Protein AF-A0AAP0FZ82-F1 (afdb_monomer)

Solvent-accessible surface area (backbone atoms only — not comparable to full-atom values): 8648 Å² total; per-residue (Å²): 128,71,65,62,71,66,47,50,62,58,48,31,71,74,72,40,63,65,77,83,71,50,60,62,66,57,53,56,48,50,56,53,50,60,71,28,46,78,39,80,94,44,41,67,62,24,28,52,52,45,48,52,52,50,52,52,53,56,56,54,44,76,72,43,84,93,49,90,30,94,83,73,48,74,56,97,85,57,71,76,70,89,71,60,60,92,49,99,46,73,89,68,40,63,76,79,80,77,88,68,84,92,79,72,83,75,81,74,52,71,68,56,47,53,51,50,51,53,49,50,58,79,72,35,78,90,48,51,76,66,61,68,76,80,115

Mean predicted aligned error: 14.59 Å

Structure (mmCIF, N/CA/C/O backbone):
data_AF-A0AAP0FZ82-F1
#
_entry.id   AF-A0AAP0FZ82-F1
#
loop_
_atom_site.group_PDB
_atom_site.id
_atom_site.type_symbol
_atom_site.label_atom_id
_atom_site.label_alt_id
_atom_site.label_comp_id
_atom_site.label_asym_id
_atom_site.label_entity_id
_atom_site.label_seq_id
_atom_site.pdbx_PDB_ins_code
_atom_site.Cartn_x
_atom_site.Cartn_y
_atom_site.Cartn_z
_atom_site.occupancy
_atom_site.B_iso_or_equiv
_atom_site.auth_seq_id
_atom_site.auth_comp_id
_atom_site.auth_asym_id
_atom_site.auth_atom_id
_atom_site.pdbx_PDB_model_num
ATOM 1 N N . MET A 1 1 ? -7.975 28.267 1.752 1.00 56.38 1 MET A N 1
ATOM 2 C CA . MET A 1 1 ? -8.232 27.197 0.756 1.00 56.38 1 MET A CA 1
ATOM 3 C C . MET A 1 1 ? -9.529 27.399 -0.051 1.00 56.38 1 MET A C 1
ATOM 5 O O . MET A 1 1 ? -10.039 26.441 -0.607 1.00 56.38 1 MET A O 1
ATOM 9 N N . ILE A 1 2 ? -10.057 28.624 -0.189 1.00 58.28 2 ILE A N 1
ATOM 10 C CA . ILE A 1 2 ? -11.350 28.864 -0.874 1.00 58.28 2 ILE A CA 1
ATOM 11 C C . ILE A 1 2 ? -11.155 29.131 -2.381 1.00 58.28 2 ILE A C 1
ATOM 13 O O . ILE A 1 2 ? -11.979 28.739 -3.198 1.00 58.28 2 ILE A O 1
ATOM 17 N N . HIS A 1 3 ? -10.011 29.700 -2.777 1.00 60.25 3 HIS A N 1
ATOM 18 C CA . HIS A 1 3 ? -9.719 30.009 -4.183 1.00 60.25 3 HIS A CA 1
ATOM 19 C C . HIS A 1 3 ? -9.433 28.767 -5.045 1.00 60.25 3 HIS A C 1
ATOM 21 O O . HIS A 1 3 ? -9.767 28.753 -6.225 1.00 60.25 3 HIS A O 1
ATOM 27 N N . LEU A 1 4 ? -8.893 27.688 -4.465 1.00 64.38 4 LEU A N 1
ATOM 28 C CA . LEU A 1 4 ? -8.560 26.468 -5.213 1.00 64.38 4 LEU A CA 1
ATOM 29 C C . LEU A 1 4 ? -9.812 25.795 -5.812 1.00 64.38 4 LEU A C 1
ATOM 31 O O . LEU A 1 4 ? -9.786 25.347 -6.955 1.00 64.38 4 LEU A O 1
ATOM 35 N N . ALA A 1 5 ? -10.928 25.796 -5.076 1.00 67.19 5 ALA A N 1
ATOM 36 C CA . ALA A 1 5 ? -12.191 25.203 -5.521 1.00 67.19 5 ALA A CA 1
ATOM 37 C C . ALA A 1 5 ? -12.828 25.953 -6.708 1.00 67.19 5 ALA A C 1
ATOM 39 O O . ALA A 1 5 ? -13.513 25.341 -7.522 1.00 67.19 5 ALA A O 1
ATOM 40 N N . ILE A 1 6 ? -12.576 27.261 -6.836 1.00 75.00 6 ILE A N 1
ATOM 41 C CA . ILE A 1 6 ? -13.137 28.103 -7.906 1.00 75.00 6 ILE A CA 1
ATOM 42 C C . ILE A 1 6 ? -12.308 27.990 -9.197 1.00 75.00 6 ILE A C 1
ATOM 44 O O . ILE A 1 6 ? -12.856 28.069 -10.297 1.00 75.00 6 ILE A O 1
ATOM 48 N N . HIS A 1 7 ? -10.992 27.783 -9.090 1.00 76.44 7 HIS A N 1
ATOM 49 C CA . HIS A 1 7 ? -10.103 27.711 -10.255 1.00 76.44 7 HIS A CA 1
ATOM 50 C C . HIS A 1 7 ? -10.056 26.320 -10.905 1.00 76.44 7 HIS A C 1
ATOM 52 O O . HIS A 1 7 ? -9.933 26.235 -12.128 1.00 76.44 7 HIS A O 1
ATOM 58 N N . LEU A 1 8 ? -10.263 25.245 -10.134 1.00 76.00 8 LEU A N 1
ATOM 59 C CA . LEU A 1 8 ? -10.260 23.861 -10.630 1.00 76.00 8 LEU A CA 1
ATOM 60 C C . LEU A 1 8 ? -11.212 23.610 -11.821 1.00 76.00 8 LEU A C 1
ATOM 62 O O . LEU A 1 8 ? -10.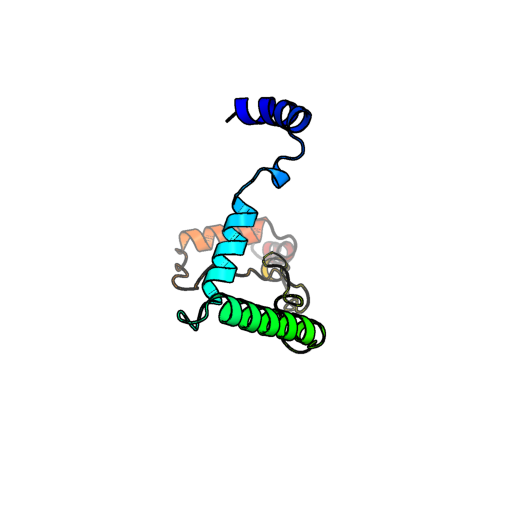760 23.021 -12.803 1.00 76.00 8 LEU A O 1
ATOM 66 N N . PRO A 1 9 ? -12.482 24.073 -11.826 1.00 82.69 9 PRO A N 1
ATOM 67 C CA . PRO A 1 9 ? -13.377 23.884 -12.971 1.00 82.69 9 PRO A CA 1
ATOM 68 C C . PRO A 1 9 ? -12.900 24.611 -14.232 1.00 82.69 9 PRO A C 1
ATOM 70 O O . PRO A 1 9 ? -13.004 24.085 -15.340 1.00 82.69 9 PRO A O 1
ATOM 73 N N . LYS A 1 10 ? -12.350 25.823 -14.075 1.00 82.62 10 LYS A N 1
ATOM 74 C CA . LYS A 1 10 ? -11.857 26.628 -15.199 1.00 82.62 10 LYS A CA 1
ATOM 75 C C . LYS A 1 10 ? -10.587 26.022 -15.790 1.00 82.62 10 LYS A C 1
ATOM 77 O O . LYS A 1 10 ? -10.473 25.915 -17.007 1.00 82.62 10 LYS A O 1
ATOM 82 N N . GLU A 1 11 ? -9.679 25.558 -14.940 1.00 77.75 11 GLU A N 1
ATOM 83 C CA . GLU A 1 11 ? -8.484 24.827 -15.358 1.00 77.75 11 GLU A CA 1
ATOM 84 C C . GLU A 1 11 ? -8.821 23.485 -16.011 1.00 77.75 11 GLU A C 1
ATOM 86 O O . GLU A 1 11 ? -8.220 23.143 -17.026 1.00 77.75 11 GLU A O 1
ATOM 91 N N . ALA A 1 12 ? -9.796 22.741 -15.480 1.00 82.94 12 ALA A N 1
ATOM 92 C CA . ALA A 1 12 ? -10.241 21.479 -16.067 1.00 82.94 12 ALA A CA 1
ATOM 93 C C . ALA A 1 12 ? -10.899 21.675 -17.442 1.00 82.94 12 ALA A C 1
ATOM 95 O O . ALA A 1 12 ? -10.696 20.865 -18.342 1.00 82.94 12 ALA A O 1
ATOM 96 N N . LYS A 1 13 ? -11.641 22.774 -17.638 1.00 85.00 13 LYS A N 1
ATOM 97 C CA . LYS A 1 13 ? -12.230 23.123 -18.939 1.00 85.00 13 LYS A CA 1
ATOM 98 C C . LYS A 1 13 ? -11.170 23.462 -19.992 1.00 85.00 13 LYS A C 1
ATOM 100 O O . LYS A 1 13 ? -11.358 23.137 -21.157 1.00 85.00 13 LYS A O 1
ATOM 105 N N . ILE A 1 14 ? -10.083 24.128 -19.596 1.00 84.31 14 ILE A N 1
ATOM 106 C CA . ILE A 1 14 ? -9.015 24.559 -20.514 1.00 84.31 14 ILE A CA 1
ATOM 107 C C . ILE A 1 14 ? -8.052 23.412 -20.824 1.00 84.31 14 ILE A C 1
ATOM 109 O O . ILE A 1 14 ? -7.676 23.208 -21.972 1.00 84.31 14 ILE A O 1
ATOM 113 N N . ALA A 1 15 ? -7.628 22.683 -19.797 1.00 81.75 15 ALA A N 1
ATOM 114 C CA . ALA A 1 15 ? -6.500 21.762 -19.876 1.00 81.75 15 ALA A CA 1
ATOM 115 C C . ALA A 1 15 ? -6.896 20.292 -19.661 1.00 81.75 15 ALA A C 1
ATOM 117 O O . ALA A 1 15 ? -6.029 19.428 -19.526 1.00 81.75 15 ALA A O 1
ATOM 118 N N . GLY A 1 16 ? -8.199 20.005 -19.619 1.00 82.69 16 GLY A N 1
ATOM 119 C CA . GLY A 1 16 ? -8.736 18.669 -19.409 1.00 82.69 16 GLY A CA 1
ATOM 120 C C . GLY A 1 16 ? -8.624 18.187 -17.958 1.00 82.69 16 GLY A C 1
ATOM 121 O O . GLY A 1 16 ? -8.214 18.932 -17.056 1.00 82.69 16 GLY A O 1
ATOM 122 N N . PRO A 1 17 ? -8.998 16.922 -17.707 1.00 78.00 17 PRO A N 1
ATOM 123 C CA . PRO A 1 17 ? -8.997 16.352 -16.372 1.00 78.00 17 PRO A CA 1
ATOM 124 C C . PRO A 1 17 ? -7.643 16.499 -15.676 1.00 78.00 17 PRO A C 1
ATOM 126 O O . PRO A 1 17 ? -6.586 16.174 -16.219 1.00 78.00 17 PRO A O 1
ATOM 129 N N . VAL A 1 18 ? -7.688 16.965 -14.430 1.00 73.44 18 VAL A N 1
ATOM 130 C CA . VAL A 1 18 ? -6.506 17.216 -13.594 1.00 73.44 18 VAL A CA 1
ATOM 131 C C . VAL A 1 18 ? -5.624 15.964 -13.461 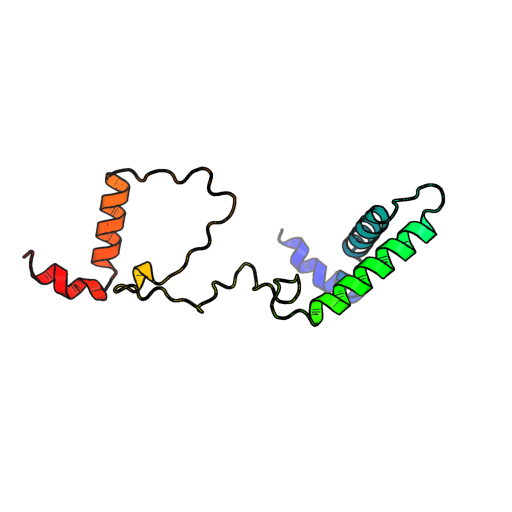1.00 73.44 18 VAL A C 1
ATOM 133 O O . VAL A 1 18 ? -4.399 16.077 -13.447 1.00 73.44 18 VAL A O 1
ATOM 136 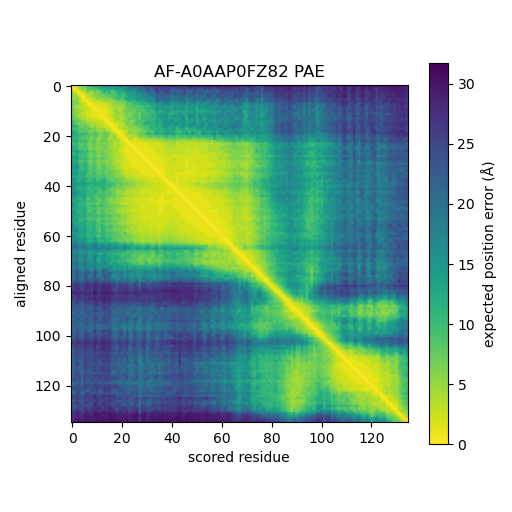N N . HIS A 1 19 ? -6.232 14.772 -13.469 1.00 71.81 19 HIS A N 1
ATOM 137 C CA . HIS A 1 19 ? -5.522 13.496 -13.364 1.00 71.81 19 HIS A CA 1
ATOM 138 C C . HIS A 1 19 ? -4.487 13.270 -14.475 1.00 71.81 19 HIS A C 1
ATOM 140 O O . HIS A 1 19 ? -3.451 12.669 -14.215 1.00 71.81 19 HIS A O 1
ATOM 146 N N . SER A 1 20 ? -4.724 13.770 -15.692 1.00 70.75 20 SER A N 1
ATOM 147 C CA . SER A 1 20 ? -3.812 13.574 -16.829 1.00 70.75 20 SER A CA 1
ATOM 148 C C . SER A 1 20 ? -2.607 14.513 -16.802 1.00 70.75 20 SER A C 1
ATOM 150 O O . SER A 1 20 ? -1.668 14.322 -17.566 1.00 70.75 20 SER A O 1
ATOM 152 N N . ARG A 1 21 ? -2.624 15.529 -15.930 1.00 78.31 21 ARG A N 1
ATOM 153 C CA . ARG A 1 21 ? -1.548 16.523 -15.782 1.00 78.31 21 ARG A CA 1
ATOM 154 C C . ARG A 1 21 ? -0.722 16.327 -14.517 1.00 78.31 21 ARG A C 1
ATOM 156 O O . ARG A 1 21 ? 0.285 17.003 -14.327 1.00 78.31 21 ARG A O 1
ATOM 163 N N . TRP A 1 22 ? -1.146 15.436 -13.628 1.00 82.62 22 TRP A N 1
ATOM 164 C CA . TRP A 1 22 ? -0.388 15.144 -12.423 1.00 82.62 22 TRP A CA 1
ATOM 165 C C . TRP A 1 22 ? 0.824 14.289 -12.774 1.00 82.62 22 TRP A C 1
ATOM 167 O O . TRP A 1 22 ? 0.694 13.217 -13.354 1.00 82.62 22 TRP A O 1
ATOM 177 N N . MET A 1 23 ? 2.009 14.743 -12.371 1.00 89.00 23 MET A N 1
ATOM 178 C CA . MET A 1 23 ? 3.236 13.943 -12.455 1.00 89.00 23 MET A CA 1
ATOM 179 C C . MET A 1 23 ? 3.244 12.789 -11.449 1.00 89.00 23 MET A C 1
ATOM 181 O O . MET A 1 23 ? 3.912 11.783 -11.669 1.00 89.00 23 MET A O 1
ATOM 185 N N . TYR A 1 24 ? 2.466 12.900 -10.371 1.00 87.38 24 TYR A N 1
ATOM 186 C CA . TYR A 1 24 ? 2.482 11.949 -9.263 1.00 87.38 24 TYR A CA 1
ATOM 187 C C . TYR A 1 24 ? 2.302 10.468 -9.678 1.00 87.38 24 TYR A C 1
ATOM 189 O O . TYR A 1 24 ? 3.078 9.629 -9.210 1.00 87.38 24 TYR A O 1
ATOM 197 N N . PRO A 1 25 ? 1.361 10.089 -10.574 1.00 88.38 25 PRO A N 1
ATOM 198 C CA . PRO A 1 25 ? 1.251 8.708 -11.052 1.00 88.38 25 PRO A CA 1
ATOM 199 C C . PRO A 1 25 ? 2.495 8.230 -11.814 1.00 88.38 25 PRO A C 1
ATOM 201 O O . PRO A 1 25 ? 2.938 7.098 -11.608 1.00 88.38 25 PRO A O 1
ATOM 204 N N . ILE A 1 26 ? 3.086 9.097 -12.644 1.00 89.56 26 ILE A N 1
ATOM 205 C CA . ILE A 1 26 ? 4.292 8.802 -13.431 1.00 89.56 26 ILE A CA 1
ATOM 206 C C . ILE A 1 26 ? 5.482 8.591 -12.490 1.00 89.56 26 ILE A C 1
ATOM 208 O O . ILE A 1 26 ? 6.169 7.575 -12.565 1.00 89.56 26 ILE A O 1
ATOM 212 N N . GLU A 1 27 ? 5.688 9.499 -11.539 1.00 93.69 27 GLU A N 1
ATOM 213 C CA . GLU A 1 27 ? 6.759 9.404 -10.544 1.00 93.69 27 GLU A CA 1
ATOM 214 C C . GLU A 1 27 ? 6.635 8.144 -9.681 1.00 93.69 27 GLU A C 1
ATOM 216 O O . GLU A 1 27 ? 7.624 7.455 -9.416 1.00 93.69 27 GLU A O 1
ATOM 221 N N . ARG A 1 28 ? 5.412 7.792 -9.266 1.00 94.88 28 ARG A N 1
ATOM 222 C CA . ARG A 1 28 ? 5.149 6.575 -8.488 1.00 94.88 28 ARG A CA 1
ATOM 223 C C . ARG A 1 28 ? 5.446 5.309 -9.292 1.00 94.88 28 ARG A C 1
ATOM 225 O O . ARG A 1 28 ? 5.982 4.342 -8.738 1.00 94.88 28 ARG A O 1
ATOM 232 N N . PHE A 1 29 ? 5.128 5.313 -10.584 1.00 93.50 29 PHE A N 1
ATOM 233 C CA . PHE A 1 29 ? 5.475 4.220 -11.485 1.00 93.50 29 PHE A CA 1
ATOM 234 C C . PHE A 1 29 ? 6.995 4.095 -11.650 1.00 93.50 29 PHE A C 1
ATOM 236 O O . PHE A 1 29 ? 7.547 3.026 -11.389 1.00 93.50 29 PHE A O 1
ATOM 243 N N . LEU A 1 30 ? 7.695 5.195 -11.939 1.00 95.12 30 LEU A N 1
ATOM 244 C CA . LEU A 1 30 ? 9.158 5.217 -12.055 1.00 95.12 30 LEU A CA 1
ATOM 245 C C . LEU A 1 30 ? 9.858 4.780 -10.763 1.00 95.12 30 LEU A C 1
ATOM 247 O O . LEU A 1 30 ? 10.820 4.015 -10.808 1.00 95.12 30 LEU A O 1
ATOM 251 N N . LYS A 1 31 ? 9.348 5.190 -9.594 1.00 96.62 31 LYS A N 1
ATOM 252 C CA . LYS A 1 31 ? 9.836 4.714 -8.290 1.00 96.62 31 LYS A CA 1
ATOM 253 C C . LYS A 1 31 ? 9.732 3.193 -8.164 1.00 96.62 31 LYS A C 1
ATOM 255 O O . LYS A 1 31 ? 10.632 2.564 -7.614 1.00 96.62 31 LYS A O 1
ATOM 260 N N . THR A 1 32 ? 8.647 2.611 -8.670 1.00 95.38 32 THR 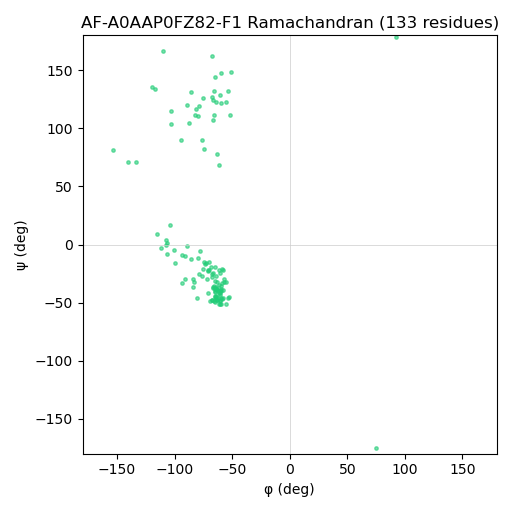A N 1
ATOM 261 C CA . THR A 1 32 ? 8.441 1.158 -8.669 1.00 95.38 32 THR A CA 1
ATOM 262 C C . THR A 1 32 ? 9.439 0.466 -9.596 1.00 95.38 32 THR A C 1
ATOM 264 O O . THR A 1 32 ? 10.110 -0.465 -9.160 1.00 95.38 32 THR A O 1
ATOM 267 N N . LEU A 1 33 ? 9.607 0.963 -10.829 1.00 95.75 33 LEU A N 1
ATOM 268 C CA . LEU A 1 33 ? 10.577 0.424 -11.790 1.00 95.75 33 LEU A CA 1
ATOM 269 C C . LEU A 1 33 ? 12.015 0.503 -11.272 1.00 95.75 33 LEU A C 1
ATOM 271 O O . LEU A 1 33 ? 12.774 -0.453 -11.396 1.00 95.75 33 LEU A O 1
ATOM 275 N N . LYS A 1 34 ? 12.376 1.604 -10.608 1.00 95.50 34 LYS A N 1
ATOM 276 C CA . LYS A 1 34 ? 13.683 1.752 -9.957 1.00 95.50 34 LYS A CA 1
ATOM 277 C C . LYS A 1 34 ? 13.943 0.648 -8.926 1.00 95.50 34 LYS A C 1
ATOM 279 O O . LYS A 1 34 ? 15.086 0.233 -8.763 1.00 95.50 34 LYS A O 1
ATOM 284 N N . GLY A 1 35 ? 12.898 0.148 -8.264 1.00 95.75 35 GLY A N 1
ATOM 285 C CA . GLY A 1 35 ? 12.981 -0.986 -7.342 1.00 95.75 35 GLY A CA 1
ATOM 286 C C . GLY A 1 35 ? 13.288 -2.332 -8.011 1.00 95.75 35 GLY A C 1
ATOM 287 O O . GLY A 1 35 ? 13.754 -3.242 -7.329 1.00 95.75 35 GLY A O 1
ATOM 288 N N . TYR A 1 36 ? 13.073 -2.470 -9.325 1.00 96.81 36 TYR A N 1
ATOM 289 C CA . TYR A 1 36 ? 13.379 -3.696 -10.074 1.00 96.81 36 TYR A CA 1
ATOM 290 C C . TYR A 1 36 ? 14.829 -3.782 -10.555 1.00 96.81 36 TYR A C 1
ATOM 292 O O . TYR A 1 36 ? 15.274 -4.862 -10.938 1.00 96.81 36 TYR A O 1
ATOM 300 N N . VAL A 1 37 ? 15.597 -2.689 -10.498 1.00 96.69 37 VAL A N 1
ATOM 301 C CA . VAL A 1 37 ? 17.008 -2.662 -10.914 1.00 96.69 37 VAL A CA 1
ATOM 302 C C . VAL A 1 37 ? 17.889 -3.360 -9.866 1.00 96.69 37 VAL A C 1
ATOM 304 O O . VAL A 1 37 ? 18.505 -2.724 -9.011 1.00 96.69 37 VAL A O 1
ATOM 307 N N . ARG A 1 38 ? 17.949 -4.691 -9.932 1.00 94.62 38 ARG A N 1
ATOM 308 C CA . ARG A 1 38 ? 18.847 -5.560 -9.157 1.00 94.62 38 ARG A CA 1
ATOM 309 C C . ARG A 1 38 ? 20.224 -5.673 -9.807 1.00 94.62 38 ARG A C 1
ATOM 311 O O . ARG A 1 38 ? 21.229 -5.669 -9.103 1.00 94.62 38 ARG A O 1
ATOM 318 N N . ASN A 1 39 ? 20.278 -5.707 -11.141 1.00 94.88 39 ASN A N 1
ATOM 319 C CA . ASN A 1 39 ? 21.525 -5.687 -11.902 1.00 94.88 39 ASN A CA 1
ATOM 320 C C . ASN A 1 39 ? 21.780 -4.298 -12.508 1.00 94.88 39 ASN A C 1
ATOM 322 O O . ASN A 1 39 ? 21.197 -3.931 -13.527 1.00 94.88 39 ASN A O 1
ATOM 326 N N . LYS A 1 40 ? 22.697 -3.533 -11.904 1.00 93.81 40 LYS A N 1
ATOM 327 C CA . LYS A 1 40 ? 23.054 -2.185 -12.377 1.00 93.81 40 LYS A CA 1
ATOM 328 C C . LYS A 1 40 ? 23.824 -2.178 -13.701 1.00 93.81 40 LYS A C 1
ATOM 330 O O . LYS A 1 40 ? 23.802 -1.162 -14.382 1.00 93.81 40 LYS A O 1
ATOM 335 N N . ALA A 1 41 ? 24.477 -3.281 -14.075 1.00 96.38 41 ALA A N 1
ATOM 336 C CA . ALA A 1 41 ? 25.178 -3.388 -15.356 1.00 96.38 41 ALA A CA 1
ATOM 337 C C . ALA A 1 41 ? 24.210 -3.569 -16.539 1.00 96.38 41 ALA A C 1
ATOM 339 O O . ALA A 1 41 ? 24.581 -3.307 -17.679 1.00 96.38 41 ALA A O 1
ATOM 340 N N . ARG A 1 42 ? 22.975 -4.027 -16.276 1.00 96.12 42 ARG A N 1
ATOM 341 C CA . ARG A 1 42 ? 21.908 -4.219 -17.274 1.00 96.12 42 ARG A CA 1
ATOM 342 C C . ARG A 1 42 ? 20.550 -3.786 -16.700 1.00 96.12 42 ARG A C 1
ATOM 344 O O . ARG A 1 42 ? 19.712 -4.639 -16.395 1.00 96.12 42 ARG A O 1
ATOM 351 N N . PRO A 1 43 ? 20.327 -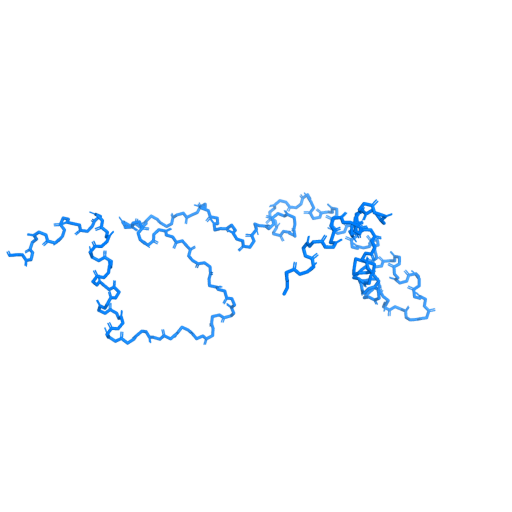2.474 -16.516 1.00 96.00 43 PRO A N 1
ATOM 352 C CA . PRO A 1 43 ? 19.169 -1.969 -15.784 1.00 96.00 43 PRO A CA 1
ATOM 353 C C . PRO A 1 43 ? 17.839 -2.286 -16.476 1.00 96.00 43 PRO A C 1
ATOM 355 O O . PRO A 1 43 ? 16.891 -2.682 -15.808 1.00 96.00 43 PRO A O 1
ATOM 358 N N . GLU A 1 44 ? 17.778 -2.182 -17.803 1.00 96.31 44 GLU A N 1
ATOM 359 C CA . GLU A 1 44 ? 16.567 -2.455 -18.589 1.00 96.31 44 GLU A CA 1
ATOM 360 C C . GLU A 1 44 ? 16.150 -3.924 -18.487 1.00 96.31 44 GLU A C 1
ATOM 362 O O . GLU A 1 44 ? 14.996 -4.222 -18.184 1.00 96.31 44 GLU A O 1
ATOM 367 N N . GLY A 1 45 ? 17.110 -4.843 -18.649 1.00 97.44 45 GLY A N 1
ATOM 368 C CA . GLY A 1 45 ? 16.872 -6.279 -18.493 1.00 97.44 45 GLY A CA 1
ATOM 369 C C . GLY A 1 45 ? 16.416 -6.635 -17.079 1.00 97.44 45 GLY A C 1
ATOM 370 O O .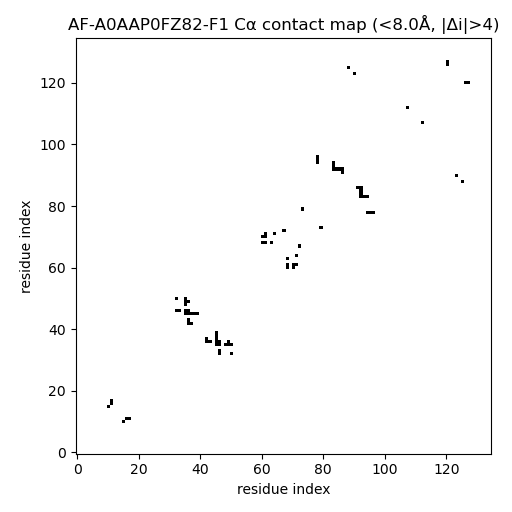 GLY A 1 45 ? 15.461 -7.386 -16.910 1.00 97.44 45 GLY A O 1
ATOM 371 N N . SER A 1 46 ? 17.030 -6.021 -16.063 1.00 97.00 46 SER A N 1
ATOM 372 C CA . SER A 1 46 ? 16.626 -6.211 -14.667 1.00 97.00 46 SER A CA 1
ATOM 373 C C . SER A 1 46 ? 15.206 -5.702 -14.387 1.00 97.00 46 SER A C 1
ATOM 375 O O . SER A 1 46 ? 14.483 -6.308 -13.598 1.00 97.00 46 SER A O 1
ATOM 377 N N . ILE A 1 47 ? 14.797 -4.595 -15.018 1.00 97.75 47 ILE A N 1
ATOM 378 C CA . ILE A 1 47 ? 13.431 -4.072 -14.914 1.00 97.75 47 ILE A CA 1
ATOM 379 C C . ILE A 1 47 ? 12.443 -5.017 -15.593 1.00 97.75 47 ILE A C 1
ATOM 381 O O . ILE A 1 47 ? 11.425 -5.344 -14.986 1.00 97.75 47 ILE A O 1
ATOM 385 N N . ALA A 1 48 ? 12.740 -5.460 -16.817 1.00 97.75 48 ALA A N 1
ATOM 386 C CA . ALA A 1 48 ? 11.883 -6.370 -17.570 1.00 97.75 48 ALA A CA 1
ATOM 387 C C . ALA A 1 48 ? 11.656 -7.682 -16.805 1.00 97.75 48 ALA A C 1
ATOM 389 O O . ALA A 1 48 ? 10.516 -8.102 -16.626 1.00 97.75 48 ALA A O 1
ATOM 390 N N . GLU A 1 49 ? 12.722 -8.275 -16.267 1.00 96.94 49 GLU A N 1
ATOM 391 C CA . GLU A 1 49 ? 12.649 -9.486 -15.448 1.00 96.94 49 GLU A CA 1
ATOM 392 C C . GLU A 1 49 ? 11.797 -9.271 -14.187 1.00 96.94 49 GLU A C 1
ATOM 394 O O . GLU A 1 49 ? 10.847 -10.014 -13.937 1.00 96.94 49 GLU A O 1
ATOM 399 N N . GLY A 1 50 ? 12.083 -8.215 -13.414 1.00 96.81 50 GLY A N 1
ATOM 400 C CA . GLY A 1 50 ? 11.325 -7.900 -12.201 1.00 96.81 50 GLY A CA 1
ATOM 401 C C . GLY A 1 50 ? 9.844 -7.620 -12.474 1.00 96.81 50 GLY A C 1
ATOM 402 O O . GLY A 1 50 ? 8.985 -7.990 -11.669 1.00 96.81 50 GLY A O 1
ATOM 403 N N . TYR A 1 51 ? 9.538 -7.010 -13.620 1.00 96.50 51 TYR A N 1
ATOM 404 C CA . TYR A 1 51 ? 8.169 -6.765 -14.057 1.00 96.50 51 TYR A CA 1
ATOM 405 C C . TYR A 1 51 ? 7.448 -8.067 -14.425 1.00 96.50 51 TYR A C 1
ATOM 407 O O . TYR A 1 51 ? 6.366 -8.318 -13.898 1.00 96.50 51 TYR A O 1
ATOM 415 N N . ILE A 1 52 ? 8.067 -8.932 -15.240 1.00 97.38 52 ILE A N 1
ATOM 416 C CA . ILE A 1 52 ? 7.504 -10.236 -15.634 1.00 97.38 52 ILE A CA 1
ATOM 417 C C . ILE A 1 52 ? 7.207 -11.095 -14.404 1.00 97.38 52 ILE A C 1
ATOM 419 O O . ILE A 1 52 ? 6.115 -11.655 -14.292 1.00 97.38 52 ILE A O 1
ATOM 423 N N . VAL A 1 53 ? 8.145 -11.172 -13.454 1.00 96.38 53 VAL A N 1
ATOM 424 C CA . VAL A 1 53 ? 7.950 -11.930 -12.209 1.00 96.38 53 VAL A CA 1
ATOM 425 C C . VAL A 1 53 ? 6.757 -11.388 -11.428 1.00 96.38 53 VAL A C 1
ATOM 427 O O . VAL A 1 53 ? 5.907 -12.159 -10.983 1.00 96.38 53 VAL A O 1
ATOM 430 N N . LYS A 1 54 ? 6.653 -10.063 -11.276 1.00 94.50 54 LYS A N 1
ATOM 431 C CA . LYS A 1 54 ? 5.531 -9.458 -10.559 1.00 94.50 54 LYS A CA 1
ATOM 432 C C . LYS A 1 54 ? 4.196 -9.730 -11.243 1.00 94.50 54 LYS A C 1
ATOM 434 O O . LYS A 1 54 ? 3.259 -10.096 -10.542 1.00 94.50 54 LYS A O 1
ATOM 439 N N . GLU A 1 55 ? 4.088 -9.528 -12.553 1.00 94.88 55 GLU A N 1
ATOM 440 C CA . GLU A 1 55 ? 2.846 -9.778 -13.300 1.00 94.88 55 GLU A CA 1
ATOM 441 C C . GLU A 1 55 ? 2.440 -11.252 -13.201 1.00 94.88 55 GLU A C 1
ATOM 443 O O . GLU A 1 55 ? 1.293 -11.550 -12.878 1.00 94.88 55 GLU A O 1
ATOM 448 N N . SER A 1 56 ? 3.397 -12.173 -13.343 1.00 95.75 56 SER A N 1
ATOM 449 C CA . SER A 1 56 ? 3.154 -13.616 -13.211 1.00 95.75 56 SER A CA 1
ATOM 450 C C . SER A 1 56 ? 2.623 -13.978 -11.820 1.00 95.75 56 SER A C 1
ATOM 452 O O . SER A 1 56 ? 1.603 -14.650 -11.700 1.00 95.75 56 SER A O 1
ATOM 454 N N . LEU A 1 57 ? 3.264 -13.487 -10.752 1.00 92.62 57 LEU A N 1
ATOM 455 C CA . LEU A 1 57 ? 2.806 -13.722 -9.376 1.00 92.62 57 LEU A CA 1
ATOM 456 C C . LEU A 1 57 ? 1.448 -13.075 -9.098 1.00 92.62 57 LEU A C 1
ATOM 458 O O . LEU A 1 57 ? 0.619 -13.653 -8.404 1.00 92.62 57 LEU A O 1
ATOM 462 N N . THR A 1 58 ? 1.215 -11.886 -9.651 1.00 91.25 58 THR A N 1
ATOM 463 C CA . THR A 1 58 ? -0.062 -11.173 -9.543 1.00 91.25 58 THR A CA 1
ATOM 464 C C . THR A 1 58 ? -1.174 -11.991 -10.194 1.00 91.25 58 THR A C 1
ATOM 466 O O . THR A 1 58 ? -2.210 -12.202 -9.569 1.00 91.25 58 THR A O 1
ATOM 469 N N . PHE A 1 59 ? -0.935 -12.520 -11.393 1.00 90.88 59 PHE A N 1
ATOM 470 C CA . PHE A 1 59 ? -1.872 -13.387 -12.097 1.00 90.88 59 PHE A CA 1
ATOM 471 C C . PHE A 1 59 ? -2.155 -14.674 -11.318 1.00 90.88 59 PHE A C 1
ATOM 473 O O . PHE A 1 59 ? -3.313 -14.969 -11.047 1.00 90.88 59 PHE A O 1
ATOM 480 N N . VAL A 1 60 ? -1.120 -15.403 -10.878 1.00 91.25 60 VAL A N 1
ATOM 481 C CA . VAL A 1 60 ? -1.307 -16.632 -10.083 1.00 91.25 60 VAL A CA 1
ATOM 482 C C . VAL A 1 60 ? -2.067 -16.341 -8.787 1.00 91.25 60 VAL A C 1
ATOM 484 O O . VAL A 1 60 ? -2.945 -17.111 -8.410 1.00 91.25 60 VAL A O 1
ATOM 487 N N . SER A 1 61 ? -1.803 -15.203 -8.135 1.00 89.62 61 SER A N 1
ATOM 488 C CA . SER A 1 61 ? -2.485 -14.823 -6.891 1.00 89.62 61 SER A CA 1
ATOM 489 C C . SER A 1 61 ? -4.001 -14.650 -7.039 1.00 89.62 61 SER A C 1
ATOM 491 O O . SER A 1 61 ? -4.714 -14.782 -6.051 1.00 89.62 61 SER A O 1
ATOM 493 N N . MET A 1 62 ? -4.511 -14.400 -8.249 1.00 86.88 62 MET A N 1
ATOM 494 C CA . MET A 1 62 ? -5.957 -14.308 -8.491 1.00 86.88 62 MET A CA 1
ATOM 495 C C . MET A 1 62 ? -6.665 -15.668 -8.437 1.00 86.88 62 MET A C 1
ATOM 497 O O . MET A 1 62 ? -7.882 -15.698 -8.311 1.00 86.88 62 MET A O 1
ATOM 501 N N . TYR A 1 63 ? -5.924 -16.777 -8.517 1.00 88.56 63 TYR A N 1
ATOM 502 C CA . TYR A 1 63 ? -6.472 -18.139 -8.501 1.00 88.56 63 TYR A CA 1
ATOM 503 C C . TYR A 1 63 ? -6.193 -18.889 -7.189 1.00 88.56 63 TYR A C 1
ATOM 505 O O . TYR A 1 63 ? -6.589 -20.043 -7.039 1.00 88.56 63 TYR A O 1
ATOM 513 N N . LEU A 1 64 ? -5.505 -18.257 -6.232 1.00 87.00 64 LEU A N 1
ATOM 514 C CA . LEU A 1 64 ? -5.228 -18.825 -4.913 1.00 87.00 64 LEU A CA 1
ATOM 515 C C . LEU A 1 64 ? -6.295 -18.352 -3.917 1.00 87.00 64 LEU A C 1
ATOM 517 O O . LEU A 1 64 ? -6.132 -17.318 -3.276 1.00 87.00 64 LEU A O 1
ATOM 521 N N . ASN A 1 65 ? -7.388 -19.110 -3.795 1.00 79.19 65 ASN A N 1
ATOM 522 C CA . ASN A 1 65 ? -8.541 -18.730 -2.963 1.00 79.19 65 ASN A CA 1
ATOM 523 C C . ASN A 1 65 ? -8.310 -18.920 -1.456 1.00 79.19 65 ASN A C 1
ATOM 525 O O . ASN A 1 65 ? -8.901 -18.211 -0.650 1.00 79.19 65 ASN A O 1
ATOM 529 N N . GLU A 1 66 ? -7.441 -19.854 -1.071 1.00 81.00 66 GLU A N 1
ATOM 530 C CA . GLU A 1 66 ? -7.197 -20.219 0.334 1.00 81.00 66 GLU A CA 1
ATOM 531 C C . GLU A 1 66 ? -6.096 -19.381 1.003 1.00 81.00 66 GLU A C 1
ATOM 533 O O . GLU A 1 66 ? -5.783 -19.568 2.177 1.00 81.00 66 GLU A O 1
ATOM 538 N N . ILE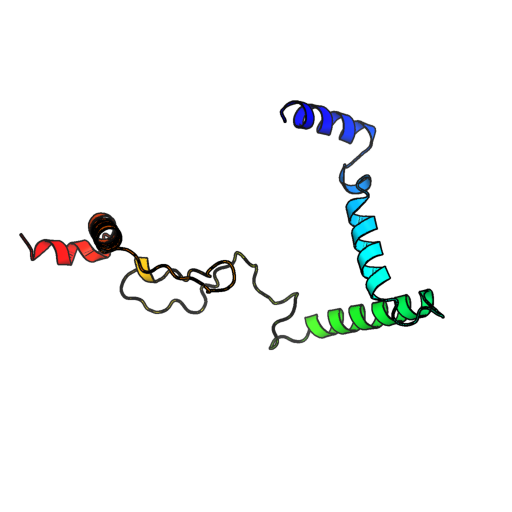 A 1 67 ? -5.473 -18.464 0.259 1.00 81.69 67 ILE A N 1
ATOM 539 C CA . ILE A 1 67 ? -4.365 -17.639 0.741 1.00 81.69 67 ILE A CA 1
ATOM 540 C C . ILE A 1 67 ? -4.780 -16.177 0.646 1.00 81.69 67 ILE A C 1
ATOM 542 O O . ILE A 1 67 ? -5.317 -15.728 -0.365 1.00 81.69 67 ILE A O 1
ATOM 546 N N . GLU A 1 68 ? -4.492 -15.405 1.691 1.00 80.00 68 GLU A N 1
ATOM 547 C CA . GLU A 1 68 ? -4.732 -13.968 1.668 1.00 80.00 68 GLU A CA 1
ATOM 548 C C . GLU A 1 68 ? -3.812 -13.302 0.630 1.00 80.00 68 GLU A C 1
ATOM 550 O O . GLU A 1 68 ? -2.590 -13.231 0.789 1.00 80.00 68 GLU A O 1
ATOM 555 N N . THR A 1 69 ? -4.401 -12.795 -0.454 1.00 83.50 69 THR A N 1
ATOM 556 C CA . THR A 1 69 ? -3.686 -12.050 -1.497 1.00 83.50 69 THR A CA 1
ATOM 557 C C . THR A 1 69 ? -4.072 -10.579 -1.465 1.00 83.50 69 THR A C 1
ATOM 559 O O . THR A 1 69 ? -5.063 -10.182 -0.859 1.00 83.50 69 THR A O 1
ATOM 562 N N . ARG A 1 70 ? -3.314 -9.724 -2.163 1.00 78.06 70 ARG A N 1
ATOM 563 C CA . ARG A 1 70 ? -3.655 -8.295 -2.275 1.00 78.06 70 ARG A CA 1
ATOM 564 C C . ARG A 1 70 ? -5.052 -8.056 -2.876 1.00 78.06 70 ARG A C 1
ATOM 566 O O . ARG A 1 70 ? -5.592 -6.974 -2.674 1.00 78.06 70 ARG A O 1
ATOM 573 N N . PHE A 1 71 ? -5.589 -9.022 -3.621 1.00 78.94 71 PHE A N 1
ATOM 574 C CA . PHE A 1 71 ? -6.893 -8.924 -4.277 1.00 78.94 71 PHE A CA 1
ATOM 575 C C . PHE A 1 71 ? -8.035 -9.500 -3.442 1.00 78.94 71 PHE A C 1
ATOM 577 O O . PHE A 1 71 ? -9.134 -8.971 -3.525 1.00 78.94 71 PHE A O 1
ATOM 584 N N . ASN A 1 72 ? -7.772 -10.543 -2.648 1.00 77.00 72 ASN A N 1
ATOM 585 C CA . ASN A 1 72 ? -8.782 -11.185 -1.802 1.00 77.00 72 ASN A CA 1
ATOM 586 C C . ASN A 1 72 ? -8.811 -10.630 -0.363 1.00 77.00 72 ASN A C 1
ATOM 588 O O . ASN A 1 72 ? -9.685 -10.960 0.427 1.00 77.00 72 ASN A O 1
ATOM 592 N N . LYS A 1 73 ? -7.834 -9.794 0.011 1.00 76.25 73 LYS A N 1
ATOM 593 C CA . LYS A 1 73 ? -7.797 -9.139 1.321 1.00 76.25 73 LYS A CA 1
ATOM 594 C C . LYS A 1 73 ? -8.954 -8.148 1.453 1.00 76.25 73 LYS A C 1
ATOM 596 O O . LYS A 1 73 ? -9.038 -7.202 0.670 1.00 76.25 73 LYS A O 1
ATOM 601 N N . GLU A 1 74 ? -9.758 -8.330 2.496 1.00 72.38 74 GLU A N 1
ATOM 602 C CA . GLU A 1 74 ? -10.828 -7.409 2.893 1.00 72.38 74 GLU A CA 1
ATOM 603 C C . GLU A 1 74 ? -10.332 -5.968 3.004 1.00 72.38 74 GLU A C 1
ATOM 605 O O . GLU A 1 74 ? -9.177 -5.693 3.378 1.00 72.38 74 GLU A O 1
ATOM 610 N N . ASN A 1 75 ? -11.221 -5.020 2.711 1.00 69.75 75 ASN A N 1
ATOM 611 C CA . ASN A 1 75 ? -10.870 -3.619 2.828 1.00 69.75 75 ASN A CA 1
ATOM 612 C C . ASN A 1 75 ? -10.460 -3.287 4.265 1.00 69.75 75 ASN A C 1
ATOM 614 O O . ASN A 1 75 ? -10.981 -3.809 5.246 1.00 69.75 75 ASN A O 1
ATOM 618 N N . ARG A 1 76 ? -9.532 -2.336 4.413 1.00 64.31 76 ARG A N 1
ATOM 619 C CA . ARG A 1 76 ? -9.058 -1.904 5.742 1.00 64.31 76 ARG A CA 1
ATOM 620 C C . ARG A 1 76 ? -10.169 -1.368 6.650 1.00 64.31 76 ARG A C 1
ATOM 622 O O . ARG A 1 76 ? -9.958 -1.326 7.854 1.00 64.31 76 ARG A O 1
ATOM 629 N N . ASN A 1 77 ? -11.287 -0.953 6.057 1.00 67.88 77 ASN A N 1
ATOM 630 C CA . ASN A 1 77 ? -12.451 -0.401 6.743 1.00 67.88 77 ASN A CA 1
ATOM 631 C C . ASN A 1 77 ? -13.639 -1.380 6.760 1.00 67.88 77 ASN A C 1
ATOM 633 O O . ASN A 1 77 ? -14.722 -0.993 7.182 1.00 67.88 77 ASN A O 1
ATOM 637 N N . GLU A 1 78 ? -13.470 -2.600 6.246 1.00 66.25 78 GLU A N 1
ATOM 638 C CA . GLU A 1 78 ? -14.466 -3.659 6.389 1.00 66.25 78 GLU A CA 1
ATOM 639 C C . GLU A 1 78 ? -14.184 -4.398 7.695 1.00 66.25 78 GLU A C 1
ATOM 641 O O . GLU A 1 78 ? -13.229 -5.171 7.816 1.00 66.25 78 GLU A O 1
ATOM 646 N N . ASP A 1 79 ? -15.017 -4.120 8.694 1.00 62.53 79 ASP A N 1
ATOM 647 C CA . ASP A 1 79 ? -15.137 -4.964 9.873 1.00 62.53 79 ASP A CA 1
ATOM 648 C C . ASP A 1 79 ? -15.949 -6.189 9.449 1.00 62.53 79 ASP A C 1
ATOM 650 O O . ASP A 1 79 ? -17.179 -6.177 9.439 1.00 62.53 79 ASP A O 1
ATOM 654 N N . SER A 1 80 ? -15.257 -7.228 8.984 1.00 57.47 80 SER A N 1
ATOM 655 C CA . SER A 1 80 ? -15.894 -8.464 8.543 1.00 57.47 80 SER A CA 1
ATOM 656 C C . SER A 1 80 ? -16.782 -9.050 9.634 1.00 57.47 80 SER A C 1
ATOM 658 O O . SER A 1 80 ? -16.361 -9.339 10.758 1.00 57.47 80 SER A O 1
ATOM 660 N N . VAL A 1 81 ? -18.048 -9.218 9.261 1.00 55.06 81 VAL A N 1
ATOM 661 C CA . VAL A 1 81 ? -19.161 -9.631 10.124 1.00 55.06 81 VAL A CA 1
ATOM 662 C C . VAL A 1 81 ? -19.140 -11.139 10.402 1.00 55.06 81 VAL A C 1
ATOM 664 O O . VAL A 1 81 ? -19.936 -11.641 11.187 1.00 55.06 81 VAL A O 1
ATOM 667 N N . GLU A 1 82 ? -18.234 -11.882 9.761 1.00 53.03 82 GLU A N 1
ATOM 668 C CA . GLU A 1 82 ? -18.394 -13.325 9.566 1.00 53.03 82 GLU A CA 1
ATOM 669 C C . GLU A 1 82 ? -18.267 -14.160 10.838 1.00 53.03 82 GLU A C 1
ATOM 671 O O . GLU A 1 82 ? -18.694 -15.307 10.851 1.00 53.03 82 GLU A O 1
ATOM 676 N N . HIS A 1 83 ? -17.742 -13.606 11.929 1.00 52.44 83 HIS A N 1
ATOM 677 C CA . HIS A 1 83 ? -17.790 -14.241 13.246 1.00 52.44 83 HIS A CA 1
ATOM 678 C C . HIS A 1 83 ? -18.239 -13.194 14.263 1.00 52.44 83 HIS A C 1
ATOM 680 O O . HIS A 1 83 ? -17.411 -12.719 15.044 1.00 52.44 83 HIS A O 1
ATOM 686 N N . GLN A 1 84 ? -19.509 -12.778 14.229 1.00 52.94 84 GLN A N 1
ATOM 687 C CA . GLN A 1 84 ? -20.113 -12.172 15.415 1.00 52.94 84 GLN A CA 1
ATOM 688 C C . GLN A 1 84 ? -19.860 -13.144 16.563 1.00 52.94 84 GLN A C 1
ATOM 690 O O . GLN A 1 84 ? -20.322 -14.281 16.554 1.00 52.94 84 GLN A O 1
ATOM 695 N N . GLN A 1 85 ? -19.018 -12.728 17.501 1.00 56.78 85 GLN A N 1
ATOM 696 C CA . GLN A 1 85 ? -18.946 -13.413 18.774 1.00 56.78 85 GLN A CA 1
ATOM 697 C C . GLN A 1 85 ? -20.365 -13.280 19.331 1.00 56.78 85 GLN A C 1
ATOM 699 O O . GLN A 1 85 ? -20.874 -12.159 19.362 1.00 56.78 85 GLN A O 1
ATOM 704 N N . GLU A 1 86 ? -21.037 -14.397 19.624 1.00 59.75 86 GLU A N 1
ATOM 705 C CA . GLU A 1 86 ? -22.366 -14.400 20.245 1.00 59.75 86 GLU A CA 1
ATOM 706 C C . GLU A 1 86 ? -22.231 -13.773 21.640 1.00 59.75 86 GLU A C 1
ATOM 708 O O . GLU A 1 86 ? -22.080 -14.444 22.656 1.00 59.75 86 GLU A O 1
ATOM 713 N N . CYS A 1 87 ? -22.148 -12.448 21.672 1.00 61.88 87 CYS A N 1
ATOM 714 C CA . CYS A 1 87 ? -22.146 -11.647 22.872 1.00 61.88 87 CYS A CA 1
ATOM 715 C C . CYS A 1 87 ? -23.604 -11.397 23.234 1.00 61.88 87 CYS A C 1
ATOM 717 O O . CYS A 1 87 ? -24.395 -10.978 22.393 1.00 61.88 87 CYS A O 1
ATOM 719 N N . GLU A 1 88 ? -23.939 -11.624 24.499 1.00 71.19 88 GLU A N 1
ATOM 720 C CA . GLU A 1 88 ? -25.289 -11.437 25.039 1.00 71.19 88 GLU A CA 1
ATOM 721 C C . GLU A 1 88 ? -25.784 -9.981 24.920 1.00 71.19 88 GLU A C 1
ATOM 723 O O . GLU A 1 88 ? -26.983 -9.741 24.841 1.00 71.19 88 GLU A O 1
ATOM 728 N N . LEU A 1 89 ? -24.859 -9.013 2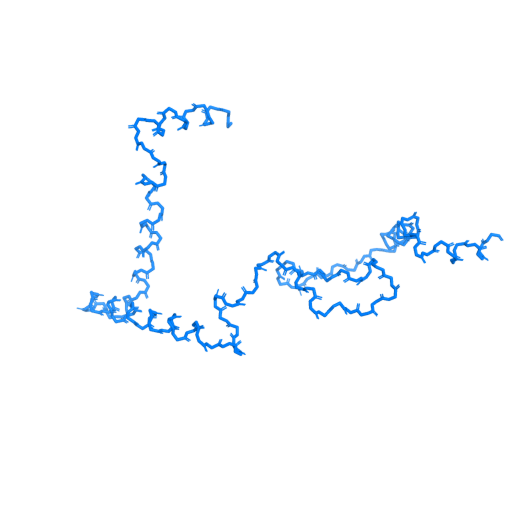4.848 1.00 72.25 89 LEU A N 1
ATOM 729 C CA . LEU A 1 89 ? -25.150 -7.583 24.700 1.00 72.25 89 LEU A CA 1
ATOM 730 C C . LEU A 1 89 ? -24.584 -7.039 23.381 1.00 72.25 89 LEU A C 1
ATOM 732 O O . LEU A 1 89 ? -23.404 -7.247 23.068 1.00 72.25 89 LEU A O 1
ATOM 736 N N . SER A 1 90 ? -25.385 -6.261 22.646 1.00 74.69 90 SER A N 1
ATOM 737 C CA . SER A 1 90 ? -25.001 -5.694 21.343 1.00 74.69 90 SER A CA 1
ATOM 738 C C . SER A 1 90 ? -23.838 -4.711 21.442 1.00 74.69 90 SER A C 1
ATOM 740 O O . SER A 1 90 ? -23.039 -4.598 20.510 1.00 74.69 90 SER A O 1
ATOM 742 N N . VAL A 1 91 ? -23.675 -4.061 22.599 1.00 71.81 91 VAL A N 1
ATOM 743 C CA . VAL A 1 91 ? -22.556 -3.149 22.889 1.00 71.81 91 VAL A CA 1
ATOM 744 C C . VAL A 1 91 ? -21.198 -3.847 22.730 1.00 71.81 91 VAL A C 1
ATOM 746 O O . VAL A 1 91 ? -20.224 -3.205 22.338 1.00 71.81 91 VAL A O 1
ATOM 749 N N . PHE A 1 92 ? -21.130 -5.160 22.972 1.00 72.75 92 PHE A N 1
ATOM 750 C CA . PHE A 1 92 ? -19.906 -5.956 22.833 1.00 72.75 92 PHE A CA 1
ATOM 751 C C . PHE A 1 92 ? -19.839 -6.768 21.532 1.00 72.75 92 PHE A C 1
ATOM 753 O O . PHE A 1 92 ? -18.804 -7.365 21.248 1.00 72.75 92 PHE A O 1
ATOM 760 N N . ALA A 1 93 ? -20.895 -6.759 20.714 1.00 71.19 93 ALA A N 1
ATOM 761 C CA . ALA A 1 93 ? -20.928 -7.483 19.442 1.00 71.19 93 ALA A CA 1
ATOM 762 C C . ALA A 1 93 ? -20.060 -6.825 18.349 1.00 71.19 93 ALA A C 1
ATOM 764 O O . ALA A 1 93 ? -19.732 -7.457 17.342 1.00 71.19 93 ALA A O 1
ATOM 765 N N . SER A 1 94 ? -19.673 -5.557 18.532 1.00 66.12 94 SER A N 1
ATOM 766 C CA . SER A 1 94 ? -18.832 -4.833 17.577 1.00 66.12 94 SER A CA 1
ATOM 767 C C . SER A 1 94 ? -17.357 -5.223 17.712 1.00 66.12 94 SER A C 1
ATOM 769 O O . SER A 1 94 ? -16.723 -4.996 18.745 1.00 66.12 94 SER A O 1
ATOM 771 N N . LYS A 1 95 ? -16.775 -5.776 16.641 1.00 66.38 95 LYS A N 1
ATOM 772 C CA . LYS A 1 95 ? -15.328 -5.999 16.553 1.00 66.38 95 LYS A CA 1
ATOM 773 C C . LYS A 1 95 ? -14.630 -4.697 16.191 1.00 66.38 95 LYS A C 1
ATOM 775 O O . LYS A 1 95 ? -14.696 -4.249 15.056 1.00 66.38 95 LYS A O 1
ATOM 780 N N . VAL A 1 96 ? -13.882 -4.131 17.132 1.00 64.75 96 VAL A N 1
ATOM 781 C CA . VAL A 1 96 ? -13.001 -2.991 16.851 1.00 64.75 96 VAL A CA 1
ATOM 782 C C . VAL A 1 96 ? -11.623 -3.507 16.431 1.00 64.75 96 VAL A C 1
ATOM 784 O O . VAL A 1 96 ? -10.945 -4.170 17.216 1.00 64.75 96 VAL A O 1
ATOM 787 N N . ARG A 1 97 ? -11.163 -3.179 15.214 1.00 64.94 97 ARG A N 1
ATOM 788 C CA . ARG A 1 97 ? -9.758 -3.387 14.810 1.00 64.94 97 ARG A CA 1
ATOM 789 C C . ARG A 1 97 ? -8.898 -2.220 15.328 1.00 64.94 97 ARG A C 1
ATOM 791 O O . ARG A 1 97 ? -9.039 -1.099 14.836 1.00 64.94 97 ARG A O 1
ATOM 798 N N . PRO A 1 98 ? -7.993 -2.428 16.306 1.00 63.53 98 PRO A N 1
ATOM 799 C CA . PRO A 1 98 ? -7.161 -1.347 16.821 1.00 63.53 98 PRO A CA 1
ATOM 800 C C . PRO A 1 98 ? -6.210 -0.842 15.732 1.00 63.53 98 PRO A C 1
ATOM 802 O O . PRO A 1 98 ? -5.536 -1.616 15.050 1.00 63.53 98 PRO A O 1
ATOM 805 N N . PHE A 1 99 ? -6.141 0.478 15.568 1.00 61.84 99 PHE A N 1
ATOM 806 C CA . PHE A 1 99 ? -5.272 1.087 14.570 1.00 61.84 99 PHE A CA 1
ATOM 807 C C . PHE A 1 99 ? -3.829 1.189 15.088 1.00 61.84 99 PHE A C 1
ATOM 809 O O . PHE A 1 99 ? -3.539 1.924 16.032 1.00 61.84 99 PHE A O 1
ATOM 816 N N . GLY A 1 100 ? -2.906 0.486 14.427 1.00 66.12 100 GLY A N 1
ATOM 817 C CA . GLY A 1 100 ? -1.473 0.520 14.732 1.00 66.12 100 GLY A CA 1
ATOM 818 C C . GLY A 1 100 ? -1.010 -0.559 15.722 1.00 66.12 100 GLY A C 1
ATOM 819 O O . GLY A 1 100 ? -1.801 -1.377 16.185 1.00 66.12 100 GLY A O 1
ATOM 820 N N . PRO A 1 101 ? 0.299 -0.621 16.029 1.00 64.50 101 PRO A N 1
ATOM 821 C CA . PRO A 1 101 ? 0.825 -1.616 16.953 1.00 64.50 101 PRO A CA 1
ATOM 822 C C . PRO A 1 101 ? 0.248 -1.387 18.358 1.00 64.50 101 PRO A C 1
ATOM 824 O O . PRO A 1 101 ? 0.435 -0.312 18.933 1.00 64.50 101 PRO A O 1
ATOM 827 N N . LEU A 1 102 ? -0.410 -2.413 18.914 1.00 61.81 102 LEU A N 1
ATOM 828 C CA . LEU A 1 102 ? -0.908 -2.516 20.296 1.00 61.81 102 LEU A CA 1
ATOM 829 C C . LEU A 1 102 ? 0.256 -2.434 21.299 1.00 61.81 102 LEU A C 1
ATOM 831 O O . LEU A 1 102 ? 0.651 -3.416 21.915 1.00 61.81 102 LEU A O 1
ATOM 835 N N . ARG A 1 103 ? 0.890 -1.269 21.420 1.00 58.38 103 ARG A N 1
ATOM 836 C CA . ARG A 1 103 ? 2.028 -1.076 22.328 1.00 58.38 103 ARG A CA 1
ATOM 837 C C . ARG A 1 103 ? 1.639 -0.403 23.634 1.00 58.38 103 ARG A C 1
ATOM 839 O O . ARG A 1 103 ? 2.427 -0.469 24.568 1.00 58.38 103 ARG A O 1
ATOM 846 N N . ARG A 1 104 ? 0.463 0.232 23.727 1.00 58.62 104 ARG A N 1
ATOM 847 C CA . ARG A 1 104 ? -0.004 0.913 24.947 1.00 58.62 104 ARG A CA 1
ATOM 848 C C . ARG A 1 104 ? -1.530 0.976 25.019 1.00 58.62 104 ARG A C 1
ATOM 850 O O . ARG A 1 104 ? -2.116 2.012 24.720 1.00 58.62 104 ARG A O 1
ATOM 857 N N . CYS A 1 105 ? -2.169 -0.102 25.459 1.00 62.19 105 CYS A N 1
ATOM 858 C CA . CYS A 1 105 ? -3.472 0.039 26.104 1.00 62.19 105 CYS A CA 1
ATOM 859 C C . CYS A 1 105 ? -3.218 0.781 27.423 1.00 62.19 105 CYS A C 1
ATOM 861 O O . CYS A 1 105 ? -2.583 0.235 28.323 1.00 62.19 105 CYS A O 1
ATOM 863 N N . LYS A 1 106 ? -3.611 2.056 27.518 1.00 72.25 106 LYS A N 1
ATOM 864 C CA . LYS A 1 106 ? -3.644 2.728 28.821 1.00 72.25 106 LYS A CA 1
ATOM 865 C C . LYS A 1 106 ? -4.749 2.064 29.636 1.00 72.25 106 LYS A C 1
ATOM 867 O O . LYS A 1 106 ? -5.873 1.970 29.151 1.00 72.25 106 LYS A O 1
ATOM 872 N N . ALA A 1 107 ? -4.428 1.612 30.845 1.00 79.44 107 ALA A N 1
ATOM 873 C CA . ALA A 1 107 ? -5.461 1.254 31.804 1.00 79.44 107 ALA A CA 1
ATOM 874 C C . ALA A 1 107 ? -6.295 2.511 32.092 1.00 79.44 107 ALA A C 1
ATOM 876 O O . ALA A 1 107 ? -5.729 3.577 32.350 1.00 79.44 107 ALA A O 1
ATOM 877 N N . LEU A 1 108 ? -7.616 2.391 31.981 1.00 80.81 108 LEU A N 1
ATOM 878 C CA . LEU A 1 108 ? -8.544 3.456 32.350 1.00 80.81 108 LEU A CA 1
ATOM 879 C C . LEU A 1 108 ? -8.445 3.713 33.857 1.00 80.81 108 LEU A C 1
ATOM 881 O O . LEU A 1 108 ? -8.226 2.784 34.640 1.00 80.81 108 LEU A O 1
ATOM 885 N N . SER A 1 109 ? -8.585 4.976 34.259 1.00 90.00 109 SER A N 1
ATOM 886 C CA . SER A 1 109 ? -8.720 5.310 35.675 1.00 90.00 109 SER A CA 1
ATOM 887 C C . SER A 1 109 ? -10.061 4.784 36.208 1.00 90.00 109 SER A C 1
ATOM 889 O O . SER A 1 109 ? -10.973 4.481 35.437 1.00 90.00 109 SER A O 1
ATOM 891 N N . LYS A 1 110 ? -10.207 4.670 37.535 1.00 90.44 110 LYS A N 1
ATOM 892 C CA . LYS A 1 110 ? -11.489 4.262 38.139 1.00 90.44 110 LYS A CA 1
ATOM 893 C C . LYS A 1 110 ? -12.623 5.230 37.787 1.00 90.44 110 LYS A C 1
ATOM 895 O O . LYS A 1 110 ? -13.740 4.794 37.554 1.00 90.44 110 LYS A O 1
ATOM 900 N N . GLU A 1 111 ? -12.313 6.519 37.701 1.00 91.75 111 GLU A N 1
ATOM 901 C CA . GLU A 1 111 ? -13.267 7.573 37.346 1.00 91.75 111 GLU A CA 1
ATOM 902 C C . GLU A 1 111 ? -13.775 7.405 35.908 1.00 91.75 111 GLU A C 1
ATOM 904 O O . GLU A 1 111 ? -14.981 7.462 35.666 1.00 91.75 111 GLU A O 1
ATOM 909 N N . ASP A 1 112 ? -12.869 7.121 34.967 1.00 89.31 112 ASP A N 1
ATOM 910 C CA . ASP A 1 112 ? -13.234 6.868 33.570 1.00 89.31 112 ASP A CA 1
ATOM 911 C C . ASP A 1 112 ? -14.052 5.577 33.421 1.00 89.31 112 ASP A C 1
ATOM 913 O O . ASP A 1 112 ? -14.979 5.521 32.611 1.00 89.31 112 ASP A O 1
ATOM 917 N N . LEU A 1 113 ? -13.733 4.543 34.211 1.00 87.31 113 LEU A N 1
ATOM 918 C CA . LEU A 1 113 ? -14.500 3.295 34.241 1.00 87.31 113 LEU A CA 1
ATOM 919 C C . LEU A 1 113 ? -15.918 3.515 34.771 1.00 87.31 113 LEU A C 1
ATOM 921 O O . LEU A 1 113 ? -16.869 3.051 34.149 1.00 87.31 113 LEU A O 1
ATOM 925 N N . ASP A 1 114 ? -16.082 4.260 35.865 1.00 90.75 114 ASP A N 1
ATOM 926 C CA . ASP A 1 114 ? -17.404 4.573 36.417 1.00 90.75 114 ASP A CA 1
ATOM 927 C C . ASP A 1 114 ? -18.237 5.422 35.451 1.00 90.75 114 ASP A C 1
ATOM 929 O O . ASP A 1 114 ? -19.445 5.206 35.306 1.00 90.75 114 ASP A O 1
ATOM 933 N N . ALA A 1 115 ? -17.605 6.371 34.754 1.00 89.00 115 ALA A N 1
ATOM 934 C CA . ALA A 1 115 ? -18.261 7.156 33.715 1.00 89.00 115 ALA A CA 1
ATOM 935 C C . ALA A 1 115 ? -18.711 6.274 32.538 1.00 89.00 115 ALA A C 1
ATOM 937 O O . ALA A 1 115 ? -19.858 6.382 32.095 1.00 89.00 115 ALA A O 1
ATOM 938 N N . ALA A 1 116 ? -17.8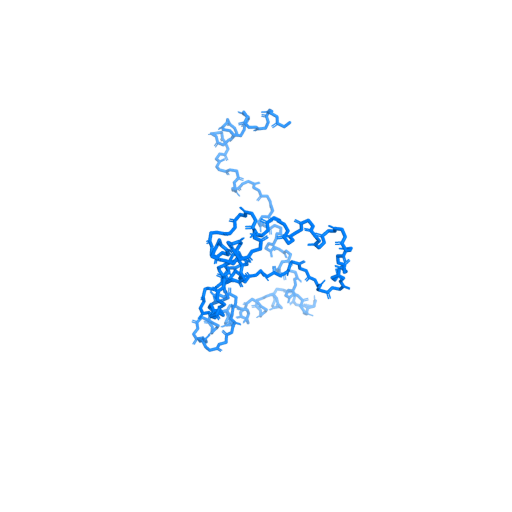49 5.366 32.067 1.00 86.25 116 ALA A N 1
ATOM 939 C CA . ALA A 1 116 ? -18.176 4.424 31.000 1.00 86.25 116 ALA A CA 1
ATOM 940 C C . ALA A 1 116 ? -19.298 3.456 31.409 1.00 86.25 116 ALA A C 1
ATOM 942 O O . ALA A 1 116 ? -20.243 3.265 30.646 1.00 86.25 116 ALA A O 1
ATOM 943 N N . HIS A 1 117 ? -19.257 2.904 32.626 1.00 85.94 117 HIS A N 1
ATOM 944 C CA . HIS A 1 117 ? -20.313 2.032 33.147 1.00 85.94 117 HIS A CA 1
ATOM 945 C C . HIS A 1 117 ? -21.665 2.747 33.217 1.00 85.94 117 HIS A C 1
ATOM 947 O O . HIS A 1 117 ? -22.657 2.225 32.714 1.00 85.94 117 HIS A O 1
ATOM 953 N N . LYS A 1 118 ? -21.716 3.967 33.771 1.00 85.62 118 LYS A N 1
ATOM 954 C CA . LYS A 1 118 ? -22.954 4.767 33.813 1.00 85.62 118 LYS A CA 1
ATOM 955 C C . LYS A 1 118 ? -23.480 5.078 32.416 1.00 85.62 118 LYS A C 1
ATOM 957 O O . LYS A 1 118 ? -24.690 5.056 32.201 1.00 85.62 118 LYS A O 1
ATOM 962 N N . PHE A 1 119 ? -22.586 5.362 31.471 1.00 85.31 119 PHE A N 1
ATOM 963 C CA . PHE A 1 119 ? -22.964 5.602 30.084 1.00 85.31 119 PHE A CA 1
ATOM 964 C C . PHE A 1 119 ? -23.592 4.358 29.449 1.00 85.31 119 PHE A C 1
ATOM 966 O O . PHE A 1 119 ? -24.666 4.472 28.860 1.00 85.31 119 PHE A O 1
ATOM 973 N N . ILE A 1 120 ? -22.970 3.184 29.609 1.00 83.38 120 ILE A N 1
ATOM 974 C CA . ILE A 1 120 ? -23.501 1.915 29.094 1.00 83.38 120 ILE A CA 1
ATOM 975 C C . ILE A 1 120 ? -24.868 1.640 29.714 1.00 83.38 120 ILE A C 1
ATOM 977 O O . ILE A 1 120 ? -25.827 1.450 28.973 1.00 83.38 120 ILE A O 1
ATOM 981 N N . LEU A 1 121 ? -24.988 1.707 31.045 1.00 82.38 121 LEU A N 1
ATOM 982 C CA . LEU A 1 121 ? -26.255 1.477 31.736 1.00 82.38 121 LEU A CA 1
ATOM 983 C C . LEU A 1 121 ? -27.340 2.412 31.202 1.00 82.38 121 LEU A C 1
ATOM 985 O O . LEU A 1 121 ? -28.383 1.941 30.779 1.00 82.38 121 LEU A O 1
ATOM 989 N N . ASN A 1 122 ? -27.106 3.721 31.133 1.00 84.38 122 ASN A N 1
ATOM 990 C CA . ASN A 1 122 ? -28.151 4.673 30.744 1.00 84.38 122 ASN A CA 1
ATOM 991 C C . ASN A 1 122 ? -28.548 4.628 29.260 1.00 84.38 122 ASN A C 1
ATOM 993 O O . ASN A 1 122 ? -29.648 5.068 28.942 1.00 84.38 122 ASN A O 1
ATOM 997 N N . ASN A 1 123 ? -27.691 4.118 28.369 1.00 82.62 123 ASN A N 1
ATOM 998 C CA . ASN A 1 123 ? -27.927 4.152 26.919 1.00 82.62 123 ASN A CA 1
ATOM 999 C C . ASN A 1 123 ? -28.188 2.774 26.285 1.00 82.62 123 ASN A C 1
ATOM 1001 O O . ASN A 1 123 ? -28.456 2.716 25.087 1.00 82.62 123 ASN A O 1
ATOM 1005 N N . SER A 1 124 ? -28.118 1.676 27.045 1.00 80.00 124 SER A N 1
ATOM 1006 C CA . SER A 1 124 ? -28.433 0.330 26.548 1.00 80.00 124 SER A CA 1
ATOM 1007 C C . SER A 1 124 ? -29.810 -0.127 27.035 1.00 80.00 124 SER A C 1
ATOM 1009 O O . SER A 1 124 ? -30.028 -0.342 28.225 1.00 80.00 124 SER A O 1
ATOM 1011 N N . SER A 1 125 ? -30.743 -0.301 26.095 1.00 81.06 125 SER A N 1
ATOM 1012 C CA . SER A 1 125 ? -32.084 -0.834 26.381 1.00 81.06 125 SER A CA 1
ATOM 1013 C C . SER A 1 125 ? -32.055 -2.296 26.834 1.00 81.06 125 SER A C 1
ATOM 1015 O O . SER A 1 125 ? -32.941 -2.752 27.543 1.00 81.06 125 SER A O 1
ATOM 1017 N N . GLU A 1 126 ? -31.009 -3.028 26.450 1.00 82.06 126 GLU A N 1
ATOM 1018 C CA . GLU A 1 126 ? -30.772 -4.431 26.819 1.00 82.06 126 GLU A CA 1
ATOM 1019 C C . GLU A 1 126 ? -30.528 -4.623 28.324 1.00 82.06 126 GLU A C 1
ATOM 1021 O O . GLU A 1 126 ? -30.678 -5.728 28.834 1.00 82.06 126 GLU A O 1
ATOM 1026 N N . VAL A 1 127 ? -30.166 -3.556 29.047 1.00 78.25 127 VAL A N 1
ATOM 1027 C CA . VAL A 1 127 ? -29.824 -3.612 30.478 1.00 78.25 127 VAL A CA 1
ATOM 1028 C C . VAL A 1 127 ? -30.932 -3.008 31.356 1.00 78.25 127 VAL A C 1
ATOM 1030 O O . VAL A 1 127 ? -30.825 -2.976 32.582 1.00 78.25 127 VAL A O 1
ATOM 1033 N N . ASP A 1 128 ? -32.037 -2.553 30.757 1.00 79.62 128 ASP A N 1
ATOM 1034 C CA . ASP A 1 128 ? -33.144 -1.918 31.483 1.00 79.62 128 ASP A CA 1
ATOM 1035 C C . ASP A 1 128 ? -33.822 -2.860 32.486 1.00 79.62 128 ASP A C 1
ATOM 1037 O O . ASP A 1 128 ? -34.242 -2.413 33.557 1.00 79.62 128 ASP A O 1
ATOM 1041 N N . ASP A 1 129 ? -33.877 -4.159 32.188 1.00 77.38 129 ASP A N 1
ATOM 1042 C CA . ASP A 1 129 ? -34.445 -5.160 33.096 1.00 77.38 129 ASP A CA 1
ATOM 1043 C C . ASP A 1 129 ? -33.627 -5.300 34.389 1.00 77.38 129 ASP A C 1
ATOM 1045 O O . ASP A 1 129 ? -34.196 -5.509 35.461 1.00 77.38 129 ASP A O 1
ATOM 1049 N N . PHE A 1 130 ? -32.309 -5.086 34.327 1.00 71.19 130 PHE A N 1
ATOM 1050 C CA . PHE A 1 130 ? -31.425 -5.146 35.494 1.00 71.19 130 PHE A CA 1
ATOM 1051 C C . PHE A 1 130 ? -31.489 -3.880 36.360 1.00 71.19 130 PHE A C 1
ATOM 1053 O O . PHE A 1 130 ? -31.269 -3.957 37.564 1.00 71.19 130 PHE A O 1
ATOM 1060 N N . LYS A 1 131 ? -31.859 -2.720 35.797 1.00 71.00 131 LYS A N 1
ATOM 1061 C CA . LYS A 1 131 ? -32.013 -1.467 36.568 1.00 71.00 131 LYS A CA 1
ATOM 1062 C C . LYS A 1 131 ? -33.184 -1.500 37.548 1.00 71.00 131 LYS A C 1
ATOM 1064 O O . LYS A 1 131 ? -33.189 -0.759 38.526 1.00 71.00 131 LYS A O 1
ATOM 1069 N N . ARG A 1 132 ? -34.201 -2.322 37.273 1.00 60.97 132 ARG A N 1
ATOM 1070 C CA . ARG A 1 132 ? -35.448 -2.368 38.054 1.00 60.97 132 ARG A CA 1
ATOM 1071 C C . ARG A 1 132 ? -35.302 -3.054 39.414 1.00 60.97 132 ARG A C 1
ATOM 1073 O O . ARG A 1 132 ? -36.192 -2.899 40.240 1.00 60.97 132 ARG A O 1
ATOM 1080 N N . PHE A 1 133 ? -34.215 -3.790 39.648 1.00 57.50 133 PHE A N 1
ATOM 1081 C CA . PHE A 1 133 ? -33.989 -4.524 40.898 1.00 57.50 133 PHE A CA 1
ATOM 1082 C C . PHE A 1 133 ? -33.234 -3.728 41.978 1.00 57.50 133 PHE A C 1
ATOM 1084 O O . PHE A 1 133 ? -33.215 -4.170 43.122 1.00 57.50 133 PHE A O 1
ATOM 1091 N N . ASP A 1 134 ? -32.676 -2.559 41.644 1.00 51.97 134 ASP A N 1
ATOM 1092 C CA . ASP A 1 134 ? -31.875 -1.721 42.558 1.00 51.97 134 ASP A CA 1
ATOM 1093 C C . ASP A 1 134 ? -32.629 -0.471 43.084 1.00 51.97 134 ASP A C 1
ATOM 1095 O O . ASP A 1 134 ? -32.002 0.475 43.564 1.00 51.97 134 ASP A O 1
ATOM 1099 N N . SER A 1 135 ? -33.969 -0.429 42.981 1.00 44.53 135 SER A N 1
ATOM 1100 C CA . SER A 1 135 ? -34.817 0.668 43.510 1.00 44.53 135 SER A CA 1
ATOM 1101 C C . SER A 1 135 ? -35.455 0.343 44.856 1.00 44.53 135 SER A C 1
ATOM 1103 O O . SER A 1 135 ? -36.017 -0.767 44.981 1.00 44.53 135 SER A O 1
#

Sequence (135 aa):
MIHLAIHLPKEAKIAGPVHSRWMYPIERFLKTLKGYVRNKARPEGSIAEGYIVKESLTFVSMYLNEIETRFNKENRNEDSVEHQQECELSVFASKVRPFGPLRRCKALSKEDLDAAHKFILNNSSEVDDFKRFDS

Radius of gyration: 26.8 Å; Cα contacts (8 Å, |Δi|>4): 44; chains: 1; bounding box: 61×50×64 Å

Organism: NCBI:txid2320716

pLDDT: mean 79.49, std 13.44, range [44.53, 97.75]

Secondary structure (DSSP, 8-state):
--HHHHHHHHHHHHH--GGGT-SHHHHHHHHHHHTT---TTSHHHHHHHHHHHHHHHHHHHTT-TTS--TTTSPPTT----TT----SSHHHH-----SS-----PPPPHHHHHHHHHHHHHH-GGGHHHHTT--

InterPro domains:
  IPR025452 Domain of unknown function DUF4218 [PF13960] (1-77)

Foldseek 3Di:
DVVVVVCQVVCCVVPNDPVVVDCVVVVVVVVVLVVQQPDPVCSPVSSVVSVVVVVVVVVVQVVPPPDDDPVNDDDPPDPDLPDQPPDLFPVPSDDDDDPDDPPDPDDDDPVVVVVVVVVCCVPGPSCVVVVVVPD